Protein AF-A0A350F3C4-F1 (afdb_monomer)

Mean predicted aligned error: 6.89 Å

pLDDT: mean 90.24, std 7.75, range [49.84, 98.06]

Secondary structure (DSSP, 8-state):
--HHHHHHHHHHHHHHHTTPPP---SSPPP--S---SHHHHT-S--TTHHHHHHHHHHHHHHHT-TT-EEEEEE----TT-SS--EEEEEE--TTS--S-S-GGGG-TTPPPPP-S-TTHHHHHHHHHHHHTT-SS------

Structure (mmCIF, N/CA/C/O backbone):
data_AF-A0A350F3C4-F1
#
_entry.id   AF-A0A350F3C4-F1
#
loop_
_atom_site.group_PDB
_atom_site.id
_atom_site.type_symbol
_atom_site.label_atom_id
_atom_site.label_alt_id
_atom_site.label_comp_id
_atom_site.label_asym_id
_atom_site.label_entity_id
_atom_site.label_seq_id
_atom_site.pdbx_PDB_ins_code
_atom_site.Cartn_x
_atom_site.Cartn_y
_atom_site.Cartn_z
_atom_site.occupancy
_atom_site.B_iso_or_equiv
_atom_site.auth_seq_id
_atom_site.auth_comp_id
_atom_site.auth_asym_id
_atom_site.auth_atom_id
_atom_site.pdbx_PDB_model_num
ATOM 1 N N . MET A 1 1 ? -13.693 -16.935 16.154 1.00 68.25 1 MET A N 1
ATOM 2 C CA . MET A 1 1 ? -13.604 -15.474 16.340 1.00 68.25 1 MET A CA 1
ATOM 3 C C . MET A 1 1 ? -12.236 -15.136 16.894 1.00 68.25 1 MET A C 1
ATOM 5 O O . MET A 1 1 ? -11.815 -15.785 17.845 1.00 68.25 1 MET A O 1
ATOM 9 N N . SER A 1 2 ? -11.549 -14.171 16.294 1.00 90.00 2 SER A N 1
ATOM 10 C CA . SER A 1 2 ? -10.278 -13.633 16.780 1.00 90.00 2 SER A CA 1
ATOM 11 C C . SER A 1 2 ? -10.473 -12.781 18.043 1.00 90.00 2 SER A C 1
ATOM 13 O O . SER A 1 2 ? -11.577 -12.307 18.317 1.00 90.00 2 SER A O 1
ATOM 15 N N . LEU A 1 3 ? -9.393 -12.551 18.799 1.00 92.31 3 LEU A N 1
ATOM 16 C CA . LEU A 1 3 ? -9.398 -11.652 19.961 1.00 92.31 3 LEU A CA 1
ATOM 17 C C . LEU A 1 3 ? -9.888 -10.241 19.589 1.00 92.31 3 LEU A C 1
ATOM 19 O O . LEU A 1 3 ? -10.628 -9.624 20.347 1.00 92.31 3 LEU A O 1
ATOM 23 N N . ILE A 1 4 ? -9.526 -9.755 18.397 1.00 89.44 4 ILE A N 1
ATOM 24 C CA . ILE A 1 4 ? -9.909 -8.418 17.930 1.00 89.44 4 ILE A CA 1
ATOM 25 C C . ILE A 1 4 ? -11.421 -8.311 17.704 1.00 89.44 4 ILE A C 1
ATOM 27 O O . ILE A 1 4 ? -12.031 -7.318 18.084 1.00 89.44 4 ILE A O 1
ATOM 31 N N . GLU A 1 5 ? -12.048 -9.366 17.176 1.00 93.00 5 GLU A N 1
ATOM 32 C CA . GLU A 1 5 ? -13.502 -9.417 16.997 1.00 93.00 5 GLU A CA 1
ATOM 33 C C . GLU A 1 5 ? -14.227 -9.478 18.348 1.00 93.00 5 GLU A C 1
ATOM 35 O O . GLU A 1 5 ? -15.304 -8.909 18.498 1.00 93.00 5 GLU A O 1
ATOM 40 N N . GLN A 1 6 ? -13.654 -10.168 19.340 1.00 96.38 6 GLN A N 1
ATOM 41 C CA . GLN A 1 6 ? -14.229 -10.240 20.687 1.00 96.38 6 GLN A CA 1
ATOM 42 C C . GLN A 1 6 ? -14.171 -8.884 21.399 1.00 96.38 6 GLN A C 1
ATOM 44 O O . GLN A 1 6 ? -15.164 -8.464 21.990 1.00 96.38 6 GLN A O 1
ATOM 49 N N . ILE A 1 7 ? -13.032 -8.189 21.314 1.00 96.06 7 ILE A N 1
ATOM 50 C CA . ILE A 1 7 ? -12.875 -6.837 21.862 1.00 96.06 7 ILE A CA 1
ATOM 51 C C . ILE A 1 7 ? -13.827 -5.868 21.157 1.00 96.06 7 ILE A C 1
ATOM 53 O O . ILE A 1 7 ? -14.513 -5.114 21.841 1.00 96.06 7 ILE A O 1
ATOM 57 N N . GLY A 1 8 ? -13.929 -5.941 19.824 1.00 94.50 8 GLY A N 1
ATOM 58 C CA . GLY A 1 8 ? -14.868 -5.137 19.038 1.00 94.50 8 GLY A CA 1
ATOM 59 C C . GLY A 1 8 ? -16.304 -5.282 19.540 1.00 94.50 8 GLY A C 1
ATOM 60 O O . GLY A 1 8 ? -16.898 -4.300 19.964 1.00 94.50 8 GLY A O 1
ATOM 61 N N . LYS A 1 9 ? -16.806 -6.520 19.659 1.00 95.81 9 LYS A N 1
ATOM 62 C CA . LYS A 1 9 ? -18.159 -6.769 20.190 1.00 95.81 9 LYS A CA 1
ATOM 63 C C . LYS A 1 9 ? -18.371 -6.251 21.614 1.00 95.81 9 LYS A C 1
ATOM 65 O O . LYS A 1 9 ? -19.479 -5.857 21.961 1.00 95.81 9 LYS A O 1
ATOM 70 N N . ASN A 1 10 ? -17.340 -6.288 22.461 1.00 96.94 10 ASN A N 1
ATOM 71 C CA . ASN A 1 10 ? -17.433 -5.752 23.820 1.00 96.94 10 ASN A CA 1
ATOM 72 C C . ASN A 1 10 ? -17.571 -4.224 23.804 1.00 96.94 10 ASN A C 1
ATOM 74 O O . ASN A 1 10 ? -18.387 -3.674 24.537 1.00 96.94 10 ASN A O 1
ATOM 78 N N . ILE A 1 11 ? -16.791 -3.552 22.953 1.00 95.81 11 ILE A N 1
ATOM 79 C CA . ILE A 1 11 ? -16.868 -2.103 22.763 1.00 95.81 11 ILE A CA 1
ATOM 80 C C . ILE A 1 11 ? -18.241 -1.721 22.204 1.00 95.81 11 ILE A C 1
ATOM 82 O O . ILE A 1 11 ? -18.880 -0.849 22.785 1.00 95.81 11 ILE A O 1
ATOM 86 N N . ASP A 1 12 ? -18.721 -2.415 21.170 1.00 95.88 12 ASP A N 1
ATOM 87 C CA . ASP A 1 12 ? -20.042 -2.179 20.574 1.00 95.88 12 ASP A CA 1
ATOM 88 C C . ASP A 1 12 ? -21.150 -2.253 21.638 1.00 95.88 12 ASP A C 1
ATOM 90 O O . ASP A 1 12 ? -21.911 -1.305 21.815 1.00 95.88 12 ASP A O 1
ATOM 94 N N . ALA A 1 13 ? -21.164 -3.316 22.454 1.00 96.81 13 ALA A N 1
ATOM 95 C CA . ALA A 1 13 ? -22.156 -3.481 23.519 1.00 96.81 13 ALA A CA 1
ATOM 96 C C . ALA A 1 13 ? -22.106 -2.363 24.578 1.00 96.81 13 ALA A C 1
ATOM 98 O O . ALA A 1 13 ? -23.137 -1.972 25.127 1.00 96.81 13 ALA A O 1
ATOM 99 N N . ARG A 1 14 ? -20.911 -1.842 24.890 1.00 97.88 14 ARG A N 1
ATOM 100 C CA . ARG A 1 14 ? -20.754 -0.716 25.826 1.00 97.88 14 ARG A CA 1
ATOM 101 C C . ARG A 1 14 ? -21.249 0.595 25.225 1.00 97.88 14 ARG A C 1
ATOM 103 O O . ARG A 1 14 ? -21.850 1.384 25.946 1.00 97.88 14 ARG A O 1
ATOM 110 N N . LEU A 1 15 ? -20.985 0.833 23.942 1.00 97.88 15 LEU A N 1
ATOM 111 C CA . LEU A 1 15 ? -21.452 2.026 23.237 1.00 97.88 15 LEU A CA 1
ATOM 112 C C . LEU A 1 15 ? -22.982 2.042 23.158 1.00 97.88 15 LEU A C 1
ATOM 114 O O . LEU A 1 15 ? -23.589 3.050 23.520 1.00 97.88 15 LEU A O 1
ATOM 118 N N . ASP A 1 16 ? -23.591 0.903 22.819 1.00 97.19 16 ASP A N 1
ATOM 119 C CA . ASP A 1 16 ? -25.046 0.732 22.788 1.00 97.19 16 ASP A CA 1
ATOM 120 C C . ASP A 1 16 ? -25.681 1.005 24.158 1.00 97.19 16 ASP A C 1
ATOM 122 O O . ASP A 1 16 ? -26.647 1.762 24.262 1.00 97.19 16 ASP A O 1
ATOM 126 N N . ALA A 1 17 ? -25.107 0.451 25.232 1.00 98.00 17 ALA A N 1
ATOM 127 C CA . ALA A 1 17 ? -25.598 0.662 26.595 1.00 98.00 17 ALA A CA 1
ATOM 128 C C . ALA A 1 17 ? -25.529 2.132 27.047 1.00 98.00 17 ALA A C 1
ATOM 130 O O . ALA A 1 17 ? -26.314 2.556 27.894 1.00 98.00 17 ALA A O 1
ATOM 131 N N . LEU A 1 18 ? -24.598 2.909 26.488 1.00 98.06 18 LEU A N 1
ATOM 132 C CA . LEU A 1 18 ? -24.439 4.337 26.761 1.00 98.06 18 LEU A CA 1
ATOM 133 C C . LEU A 1 18 ? -25.220 5.226 25.778 1.00 98.06 18 LEU A C 1
ATOM 135 O O . LEU A 1 18 ? -25.167 6.448 25.904 1.00 98.06 18 LEU A O 1
ATOM 139 N N . GLY A 1 19 ? -25.927 4.645 24.801 1.00 97.31 19 GLY A N 1
ATOM 140 C CA . GLY A 1 19 ? -26.612 5.396 23.747 1.00 97.31 19 GLY A CA 1
ATOM 141 C C . GLY A 1 19 ? -25.657 6.188 22.846 1.00 97.31 19 GLY A C 1
ATOM 142 O O . GLY A 1 19 ? -26.048 7.210 22.283 1.00 97.31 19 GLY A O 1
ATOM 143 N N . VAL A 1 20 ? -24.397 5.755 22.732 1.00 97.62 20 VAL A N 1
ATOM 144 C CA . VAL A 1 20 ? -23.363 6.423 21.931 1.00 97.62 20 VAL A CA 1
ATOM 145 C C . VAL A 1 20 ? -23.321 5.813 20.536 1.00 97.62 20 VAL A C 1
ATOM 147 O O . VAL A 1 20 ? -23.053 4.627 20.374 1.00 97.62 20 VAL A O 1
ATOM 150 N N . VAL A 1 21 ? -23.507 6.644 19.510 1.00 94.12 21 VAL A N 1
ATOM 151 C CA . VAL A 1 21 ? -23.378 6.224 18.109 1.00 94.12 21 VAL A CA 1
ATOM 152 C C . VAL A 1 21 ? -21.940 6.434 17.638 1.00 94.12 21 VAL A C 1
ATOM 154 O O . VAL A 1 21 ? -21.466 7.568 17.553 1.00 94.12 21 VAL A O 1
ATOM 157 N N . LEU A 1 22 ? -21.247 5.345 17.299 1.00 90.44 22 LEU A N 1
ATOM 158 C CA . LEU A 1 22 ? -19.924 5.395 16.677 1.00 90.44 22 LEU A CA 1
ATOM 159 C C . LEU A 1 22 ? -20.052 5.517 15.155 1.00 90.44 22 LEU A C 1
ATOM 161 O O . LEU A 1 22 ? -20.615 4.649 14.492 1.00 90.44 22 LEU A O 1
ATOM 165 N N . THR A 1 23 ? -19.467 6.570 14.589 1.00 89.38 23 THR A N 1
ATOM 166 C CA . THR A 1 23 ? -19.350 6.751 13.136 1.00 89.38 23 THR A CA 1
ATOM 167 C C . THR A 1 23 ? -17.893 6.643 12.705 1.00 89.38 23 THR A C 1
ATOM 169 O O . T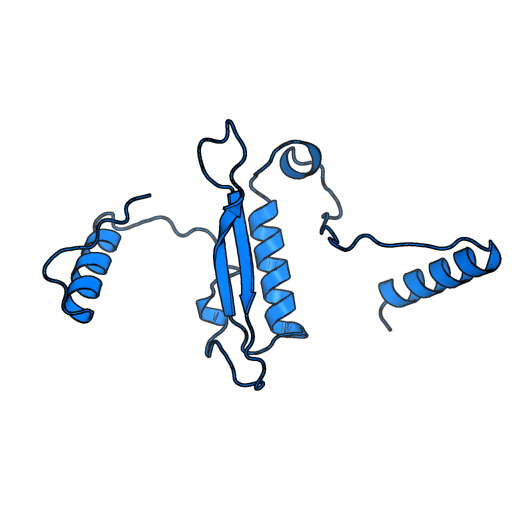HR A 1 23 ? -17.034 7.316 13.273 1.00 89.38 23 THR A O 1
ATOM 172 N N . GLN A 1 24 ? -17.612 5.849 11.672 1.00 85.69 24 GLN A N 1
ATOM 173 C CA . GLN A 1 24 ? -16.286 5.768 11.059 1.00 85.69 24 GLN A CA 1
ATOM 174 C C . GLN A 1 24 ? -16.256 6.567 9.751 1.00 85.69 24 GLN A C 1
ATOM 176 O O . GLN A 1 24 ? -17.174 6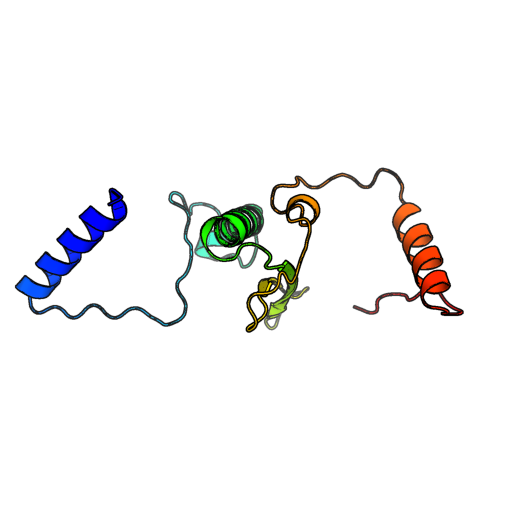.471 8.937 1.00 85.69 24 GLN A O 1
ATOM 181 N N . GLY A 1 25 ? -15.183 7.330 9.527 1.00 87.94 25 GLY A N 1
ATOM 182 C CA . GLY A 1 25 ? -14.926 7.968 8.236 1.00 87.94 25 GLY A CA 1
ATOM 183 C C . GLY A 1 25 ? -14.696 6.952 7.105 1.00 87.94 25 GLY A C 1
ATOM 184 O O . GLY A 1 25 ? -14.373 5.786 7.343 1.00 87.94 25 GLY A O 1
ATOM 185 N N . GLY A 1 26 ? -14.842 7.410 5.858 1.00 87.38 26 GLY A N 1
ATOM 186 C CA . GLY A 1 26 ? -14.702 6.570 4.659 1.00 87.38 26 GLY A CA 1
ATOM 187 C C . GLY A 1 26 ? -13.264 6.176 4.298 1.00 87.38 26 GLY A C 1
ATOM 188 O O . GLY A 1 26 ? -13.069 5.308 3.451 1.00 87.38 26 GLY A O 1
ATOM 189 N N . GLU A 1 27 ? -12.264 6.781 4.941 1.00 87.00 27 GLU A N 1
ATOM 190 C CA . GLU A 1 27 ? -10.840 6.558 4.666 1.00 87.00 27 GLU A CA 1
ATOM 191 C C . GLU A 1 27 ? -10.135 5.992 5.911 1.00 87.00 27 GLU A C 1
ATOM 193 O O . GLU A 1 27 ? -9.483 6.727 6.658 1.00 87.00 27 GLU A O 1
ATOM 198 N N . PRO A 1 28 ? -10.283 4.683 6.195 1.00 84.25 28 PRO A N 1
ATOM 199 C CA . PRO A 1 28 ? -9.585 4.067 7.313 1.00 84.25 28 PRO A CA 1
ATOM 200 C C . PRO A 1 28 ? -8.072 4.128 7.084 1.00 84.25 28 PRO A C 1
ATOM 202 O O . PRO A 1 28 ? -7.566 3.747 6.027 1.00 84.25 28 PRO A O 1
ATOM 205 N N . THR A 1 29 ? -7.343 4.587 8.099 1.00 87.62 29 THR A N 1
ATOM 206 C CA . THR A 1 29 ? -5.882 4.692 8.061 1.00 87.62 29 THR A CA 1
ATOM 207 C C . THR A 1 29 ? -5.257 3.550 8.852 1.00 87.62 29 THR A C 1
ATOM 209 O O . THR A 1 29 ? -5.627 3.301 9.997 1.00 87.62 29 THR A O 1
ATOM 212 N N . TYR A 1 30 ? -4.286 2.862 8.253 1.00 89.69 30 TYR A N 1
ATOM 213 C CA . TYR A 1 30 ? -3.433 1.934 8.990 1.00 89.69 30 TYR A CA 1
ATOM 214 C C . TYR A 1 30 ? -2.374 2.720 9.767 1.00 89.69 30 TYR A C 1
ATOM 216 O O . TYR A 1 30 ? -1.617 3.487 9.171 1.00 89.69 30 TYR A O 1
ATOM 224 N N . VAL A 1 31 ? -2.287 2.475 11.072 1.00 90.44 31 VAL A N 1
ATOM 225 C CA . VAL A 1 31 ? -1.239 3.002 11.953 1.00 90.44 31 VAL A CA 1
ATOM 226 C C . VAL A 1 31 ? -0.590 1.807 12.658 1.00 90.44 31 VAL A C 1
ATOM 228 O O . VAL A 1 31 ? -1.316 0.947 13.167 1.00 90.44 31 VAL A O 1
ATOM 231 N N . PRO A 1 32 ? 0.749 1.675 12.653 1.00 91.69 32 PRO A N 1
ATOM 232 C CA . PRO A 1 32 ? 1.418 0.600 13.375 1.00 91.69 32 PRO A CA 1
ATOM 233 C C . PRO A 1 32 ? 1.262 0.786 14.890 1.00 91.69 32 PRO A C 1
ATOM 235 O O . PRO A 1 32 ? 0.939 1.867 15.369 1.00 91.69 32 PRO A O 1
ATOM 238 N N . LEU A 1 33 ? 1.539 -0.269 15.659 1.00 91.12 33 LEU A N 1
ATOM 239 C CA . LEU A 1 33 ? 1.448 -0.223 17.126 1.00 91.12 33 LEU A CA 1
ATOM 240 C C . LEU A 1 33 ? 2.396 0.804 17.768 1.00 91.12 33 LEU A C 1
ATOM 242 O O . LEU A 1 33 ? 2.082 1.323 18.832 1.00 91.12 33 LEU A O 1
ATOM 246 N N . GLN A 1 34 ? 3.541 1.077 17.136 1.00 93.06 34 GLN A N 1
ATOM 247 C CA . GLN A 1 34 ? 4.555 2.031 17.598 1.00 93.06 34 GLN A CA 1
ATOM 248 C C . GLN A 1 34 ? 4.832 3.062 16.491 1.00 93.06 34 GLN A C 1
ATOM 250 O O . GLN A 1 34 ? 5.758 2.882 15.703 1.00 93.06 34 GLN A O 1
ATOM 255 N N . PRO A 1 35 ? 3.995 4.104 16.359 1.00 93.81 35 PRO A N 1
ATOM 256 C CA . PRO A 1 35 ? 4.098 5.112 15.305 1.00 93.81 35 PRO A CA 1
ATOM 257 C C . PRO A 1 35 ? 5.066 6.254 15.674 1.00 93.81 35 PRO A C 1
ATOM 259 O O . PRO A 1 35 ? 4.748 7.430 15.505 1.00 93.81 35 PRO A O 1
ATOM 262 N N . ASP A 1 36 ? 6.251 5.927 16.192 1.00 95.12 36 ASP A N 1
ATOM 263 C CA . ASP A 1 36 ? 7.172 6.932 16.749 1.00 95.12 36 ASP A CA 1
ATOM 264 C C . ASP A 1 36 ? 7.997 7.655 15.668 1.00 95.12 36 ASP A C 1
ATOM 266 O O . ASP A 1 36 ? 8.485 8.766 15.885 1.00 95.12 36 ASP A O 1
ATOM 270 N N . ALA A 1 37 ? 8.155 7.053 14.483 1.00 94.94 37 ALA A N 1
ATOM 271 C CA . ALA A 1 37 ? 8.929 7.656 13.400 1.00 94.94 37 ALA A CA 1
ATOM 272 C C . ALA A 1 37 ? 8.268 8.953 12.872 1.00 94.94 37 ALA A C 1
ATOM 274 O O . ALA A 1 37 ? 7.033 9.046 12.828 1.00 94.94 37 ALA A O 1
ATOM 275 N N . PRO A 1 38 ? 9.052 9.948 12.400 1.00 95.00 38 PRO A N 1
ATOM 276 C CA . PRO A 1 38 ? 8.522 11.228 11.916 1.00 95.00 38 PRO A CA 1
ATOM 277 C C . PRO A 1 38 ? 7.437 11.097 10.844 1.00 95.00 38 PRO A C 1
ATOM 279 O O . PRO A 1 38 ? 6.480 11.876 10.834 1.00 95.00 38 PRO A O 1
ATOM 282 N N . GLU A 1 39 ? 7.537 10.082 9.981 1.00 92.75 39 GLU A N 1
ATOM 283 C CA . GLU A 1 39 ? 6.554 9.819 8.930 1.00 92.75 39 GLU A CA 1
ATOM 284 C C . GLU A 1 39 ? 5.157 9.499 9.468 1.00 92.75 39 GLU A C 1
ATOM 286 O O . GLU A 1 39 ? 4.171 9.771 8.794 1.00 92.75 39 GLU A O 1
ATOM 291 N N . TRP A 1 40 ? 5.016 8.969 10.679 1.00 94.19 40 TRP A N 1
ATOM 292 C CA . TRP A 1 40 ? 3.697 8.681 11.250 1.00 94.19 40 TRP A CA 1
ATOM 293 C C . TRP A 1 40 ? 3.033 9.889 11.904 1.00 94.19 40 TRP A C 1
ATOM 295 O O . TRP A 1 40 ? 1.846 9.831 12.212 1.00 94.19 40 TRP A O 1
ATOM 305 N N . ASN A 1 41 ? 3.780 10.979 12.073 1.00 92.06 41 ASN A N 1
ATOM 306 C CA . ASN A 1 41 ? 3.331 12.160 12.795 1.00 92.06 41 ASN A CA 1
ATOM 307 C C . ASN A 1 41 ? 3.181 13.362 11.858 1.00 92.06 41 ASN A C 1
ATOM 309 O O . ASN A 1 41 ? 2.095 13.920 11.744 1.00 92.06 41 ASN A O 1
ATOM 313 N N . ASN A 1 42 ? 4.256 13.733 11.153 1.00 89.06 42 ASN A N 1
ATOM 314 C CA . ASN A 1 42 ? 4.300 14.965 10.359 1.00 89.06 42 ASN A CA 1
ATOM 315 C C . ASN A 1 42 ? 4.888 14.774 8.957 1.00 89.06 42 ASN A C 1
ATOM 317 O O . ASN A 1 42 ? 4.491 15.474 8.025 1.00 89.06 42 ASN A O 1
ATOM 321 N N . GLU A 1 43 ? 5.831 13.848 8.774 1.00 89.44 43 GLU A N 1
ATOM 322 C CA . GLU A 1 43 ? 6.485 13.683 7.478 1.00 89.44 43 GLU A CA 1
ATOM 323 C C . GLU A 1 43 ? 5.618 12.886 6.494 1.00 89.44 43 GLU A C 1
ATOM 325 O O . GLU A 1 43 ? 4.951 11.897 6.819 1.00 89.44 43 GLU A O 1
ATOM 330 N N . ALA A 1 44 ? 5.641 13.310 5.231 1.00 85.50 44 ALA A N 1
ATOM 331 C CA . ALA A 1 44 ? 4.872 12.656 4.180 1.00 85.50 44 ALA A CA 1
ATOM 332 C C . ALA A 1 44 ? 5.346 11.213 3.941 1.00 85.50 44 ALA A C 1
ATOM 334 O O . ALA A 1 44 ? 4.527 10.301 3.789 1.00 85.50 44 ALA A O 1
ATOM 335 N N . LEU A 1 45 ? 6.664 11.013 3.926 1.00 87.12 45 LEU A N 1
ATOM 336 C CA . LEU A 1 45 ? 7.338 9.775 3.559 1.00 87.12 45 LEU A CA 1
ATOM 337 C C . LEU A 1 45 ? 8.414 9.445 4.588 1.00 87.12 45 LEU A C 1
ATOM 339 O O . LEU A 1 45 ? 9.003 10.342 5.173 1.00 87.12 45 LEU A O 1
ATOM 343 N N . GLY A 1 46 ? 8.712 8.162 4.725 1.00 90.00 46 GLY A N 1
ATOM 344 C CA . GLY A 1 46 ? 9.832 7.667 5.501 1.00 90.00 46 GLY A CA 1
ATOM 345 C C . GLY A 1 46 ? 10.098 6.191 5.192 1.00 90.00 46 GLY A C 1
ATOM 346 O O . GLY A 1 46 ? 9.557 5.638 4.219 1.00 90.00 46 GLY A O 1
ATOM 347 N N . PRO A 1 47 ? 11.001 5.560 5.954 1.00 91.38 47 PRO A N 1
ATOM 348 C CA . PRO A 1 47 ? 11.462 4.205 5.681 1.00 91.38 47 PRO A CA 1
ATOM 349 C C . PRO A 1 47 ? 10.423 3.108 5.969 1.00 91.38 47 PRO A C 1
ATOM 351 O O . PRO A 1 47 ? 10.550 2.014 5.420 1.00 91.38 47 PRO A O 1
ATOM 354 N N . GLU A 1 48 ? 9.401 3.359 6.786 1.00 92.94 48 GLU A N 1
ATOM 355 C CA . GLU A 1 48 ? 8.484 2.345 7.311 1.00 92.94 48 GLU A CA 1
ATOM 356 C C . GLU A 1 48 ? 7.167 2.241 6.538 1.00 92.94 48 GLU A C 1
ATOM 358 O O . GLU A 1 48 ? 6.696 1.122 6.289 1.00 92.94 48 GLU A O 1
ATOM 363 N N . LYS A 1 49 ? 6.560 3.360 6.110 1.00 92.94 49 LYS A N 1
ATOM 364 C CA . LYS A 1 49 ? 5.214 3.346 5.499 1.00 92.94 49 LYS A CA 1
ATOM 365 C C . LYS A 1 49 ? 5.121 2.425 4.288 1.00 92.94 49 LYS A C 1
ATOM 367 O O . LYS A 1 49 ? 4.144 1.691 4.141 1.00 92.94 49 LYS A O 1
ATOM 372 N N . LEU A 1 50 ? 6.121 2.450 3.404 1.00 92.06 50 LEU A N 1
ATOM 373 C CA . LEU A 1 50 ? 6.097 1.644 2.182 1.00 92.06 50 LEU A CA 1
ATOM 374 C C . LEU A 1 50 ? 6.222 0.134 2.476 1.00 92.06 50 LEU A C 1
ATOM 376 O O . LEU A 1 50 ? 5.404 -0.624 1.947 1.00 92.06 50 LEU A O 1
ATOM 380 N N . PRO A 1 51 ? 7.173 -0.340 3.306 1.00 92.19 51 PRO A N 1
ATOM 381 C CA . PRO A 1 51 ? 7.180 -1.724 3.780 1.00 92.19 51 PRO A CA 1
ATOM 382 C C . PRO A 1 51 ? 5.865 -2.167 4.430 1.00 92.19 51 PRO A C 1
ATOM 384 O O . PRO A 1 51 ? 5.353 -3.233 4.080 1.00 92.19 51 PRO A O 1
ATOM 387 N N . PHE A 1 52 ? 5.278 -1.353 5.316 1.00 94.31 52 PHE A N 1
ATOM 388 C CA . PHE A 1 52 ? 3.989 -1.678 5.935 1.00 94.31 52 PHE A CA 1
ATOM 389 C C . PHE A 1 52 ? 2.867 -1.784 4.902 1.00 94.31 52 PHE A C 1
ATOM 391 O O . PHE A 1 52 ? 2.135 -2.773 4.901 1.00 94.31 52 PHE A O 1
ATOM 398 N N . ALA A 1 53 ? 2.767 -0.829 3.975 1.00 94.69 53 ALA A N 1
ATOM 399 C CA . ALA A 1 53 ? 1.764 -0.858 2.917 1.00 94.69 53 ALA A CA 1
ATOM 400 C C . ALA A 1 53 ? 1.912 -2.083 2.007 1.00 94.69 53 ALA A C 1
ATOM 402 O O . ALA A 1 53 ? 0.915 -2.714 1.659 1.00 94.69 53 ALA A O 1
ATOM 403 N N . ARG A 1 54 ? 3.143 -2.472 1.654 1.00 95.19 54 ARG A N 1
ATOM 404 C CA . ARG A 1 54 ? 3.392 -3.680 0.854 1.00 95.19 54 ARG A CA 1
ATOM 405 C C . ARG A 1 54 ? 3.020 -4.957 1.598 1.00 95.19 54 ARG A C 1
ATOM 407 O O . ARG A 1 54 ? 2.381 -5.830 1.012 1.00 95.19 54 ARG A O 1
ATOM 414 N N . ARG A 1 55 ? 3.369 -5.052 2.885 1.00 94.50 55 ARG A N 1
ATOM 415 C CA . ARG A 1 55 ? 2.985 -6.186 3.732 1.00 94.50 55 ARG A CA 1
ATOM 416 C C . ARG A 1 55 ? 1.467 -6.284 3.843 1.00 94.50 55 ARG A C 1
ATOM 418 O O . ARG A 1 55 ? 0.917 -7.360 3.635 1.00 94.50 55 ARG A O 1
ATOM 425 N N . LEU A 1 56 ? 0.793 -5.166 4.102 1.00 94.44 56 LEU A N 1
ATOM 426 C CA . LEU A 1 56 ? -0.664 -5.098 4.161 1.00 94.44 56 LEU A CA 1
ATOM 427 C C . LEU A 1 56 ? -1.293 -5.522 2.827 1.00 94.44 56 LEU A C 1
ATOM 429 O O . LEU A 1 56 ? -2.171 -6.379 2.808 1.00 94.44 56 LEU A O 1
ATOM 433 N N . ALA A 1 57 ? -0.796 -4.999 1.705 1.00 95.25 57 ALA A N 1
ATOM 434 C CA . ALA A 1 57 ? -1.236 -5.381 0.367 1.00 95.25 57 ALA A CA 1
ATOM 435 C C . ALA A 1 57 ? -1.077 -6.886 0.109 1.00 95.25 57 ALA A C 1
ATOM 437 O O . ALA A 1 57 ? -1.985 -7.517 -0.426 1.00 95.25 57 ALA A O 1
ATOM 438 N N . ARG A 1 58 ? 0.042 -7.485 0.528 1.00 94.62 58 ARG A N 1
ATOM 439 C CA . ARG A 1 58 ? 0.271 -8.929 0.414 1.00 94.62 58 ARG A CA 1
ATOM 440 C C . ARG A 1 58 ? -0.745 -9.732 1.220 1.00 94.62 58 ARG A C 1
ATOM 442 O O . ARG A 1 58 ? -1.305 -10.689 0.690 1.00 94.62 58 ARG A O 1
ATOM 449 N N . GLU A 1 59 ? -0.993 -9.353 2.472 1.00 94.00 59 GLU A N 1
ATOM 450 C CA . GLU A 1 59 ? -2.028 -10.000 3.287 1.00 94.00 59 GLU A CA 1
ATOM 451 C C . GLU A 1 59 ? -3.407 -9.851 2.639 1.00 94.00 59 GLU A C 1
ATOM 453 O O . GLU A 1 59 ? -4.178 -10.809 2.615 1.00 94.00 59 GLU A O 1
ATOM 458 N N . PHE A 1 60 ? -3.681 -8.698 2.020 1.00 94.12 60 PHE A N 1
ATOM 459 C CA . PHE A 1 60 ? -4.920 -8.486 1.286 1.00 94.12 60 PHE A CA 1
ATOM 460 C C . PHE A 1 60 ? -5.091 -9.422 0.094 1.00 94.12 60 PHE A C 1
ATOM 462 O O . PHE A 1 60 ? -6.124 -10.081 -0.045 1.00 94.12 60 PHE A O 1
ATOM 469 N N . LEU A 1 61 ? -4.060 -9.511 -0.745 1.00 94.06 61 LEU A N 1
ATOM 470 C CA . LEU A 1 61 ? -4.031 -10.417 -1.888 1.00 94.06 61 LEU A CA 1
ATOM 471 C C . LEU A 1 61 ? -4.168 -11.881 -1.460 1.00 94.06 61 LEU A C 1
ATOM 473 O O . LEU A 1 61 ? -4.848 -12.649 -2.135 1.00 94.06 61 LEU A O 1
ATOM 477 N N . ARG A 1 62 ? -3.547 -12.270 -0.341 1.00 93.12 62 ARG A N 1
ATOM 478 C CA . ARG A 1 62 ? -3.590 -13.646 0.162 1.00 93.12 62 ARG A CA 1
ATOM 479 C C . ARG A 1 62 ? -4.955 -14.018 0.737 1.00 93.12 62 ARG A C 1
ATOM 481 O O . ARG A 1 62 ? -5.446 -15.104 0.451 1.00 93.12 62 ARG A O 1
ATOM 488 N N . SER A 1 63 ? -5.540 -13.144 1.551 1.00 92.88 63 SER A N 1
ATOM 489 C CA . SER A 1 63 ? -6.701 -13.490 2.379 1.00 92.88 63 SER A CA 1
ATOM 490 C C . SER A 1 63 ? -8.040 -13.120 1.742 1.00 92.88 63 SER A C 1
ATOM 492 O O . SER A 1 63 ? -9.017 -13.834 1.941 1.00 92.88 63 SER A O 1
ATOM 494 N N . TRP A 1 64 ? -8.104 -12.029 0.969 1.00 91.44 64 TRP A N 1
ATOM 495 C CA . TRP A 1 64 ? -9.378 -11.507 0.449 1.00 91.44 64 TRP A CA 1
ATOM 496 C C . TRP A 1 64 ? -9.419 -11.350 -1.073 1.00 91.44 64 TRP A C 1
ATOM 498 O O . TRP A 1 64 ? -10.504 -11.393 -1.657 1.00 91.44 64 TRP A O 1
ATOM 508 N N . PHE A 1 65 ? -8.272 -11.181 -1.739 1.00 93.38 65 PHE A N 1
ATOM 509 C CA . PHE A 1 65 ? -8.216 -10.913 -3.182 1.00 93.38 65 PHE A CA 1
ATOM 510 C C . PHE A 1 65 ? -7.258 -11.844 -3.951 1.00 93.38 65 PHE A C 1
ATOM 512 O O . PHE A 1 65 ? -6.381 -11.352 -4.670 1.00 93.38 65 PHE A O 1
ATOM 519 N N . PRO A 1 66 ? -7.415 -13.181 -3.858 1.00 92.44 66 PRO A N 1
ATOM 520 C CA . PRO A 1 66 ? -6.566 -14.105 -4.603 1.00 92.44 66 PRO A CA 1
ATOM 521 C C . PRO A 1 66 ? -6.688 -13.868 -6.115 1.00 92.44 66 PRO A C 1
ATOM 523 O O . PRO A 1 66 ? -7.781 -13.703 -6.656 1.00 92.44 66 PRO A O 1
ATOM 526 N N . GLY A 1 67 ? -5.545 -13.820 -6.805 1.00 94.56 67 GLY A N 1
ATOM 527 C CA . GLY A 1 67 ? -5.469 -13.549 -8.246 1.00 94.56 67 GLY A CA 1
ATOM 528 C C . GLY A 1 67 ? -5.569 -12.069 -8.638 1.00 94.56 67 GLY A C 1
ATOM 529 O O . GLY A 1 67 ? -5.487 -11.756 -9.828 1.00 94.56 67 GLY A O 1
ATOM 530 N N . ALA A 1 68 ? -5.728 -11.147 -7.685 1.00 96.50 68 ALA A N 1
ATOM 531 C CA . ALA A 1 68 ? -5.614 -9.717 -7.953 1.00 96.50 68 ALA A CA 1
ATOM 532 C C . ALA A 1 68 ? -4.150 -9.293 -8.181 1.00 96.50 68 ALA A C 1
ATOM 534 O O . ALA A 1 68 ? -3.206 -10.004 -7.832 1.00 96.50 68 ALA A O 1
ATOM 535 N N . VAL A 1 69 ? -3.967 -8.120 -8.786 1.00 96.75 69 VAL A N 1
ATOM 536 C CA . VAL A 1 69 ? -2.650 -7.512 -9.027 1.00 96.75 69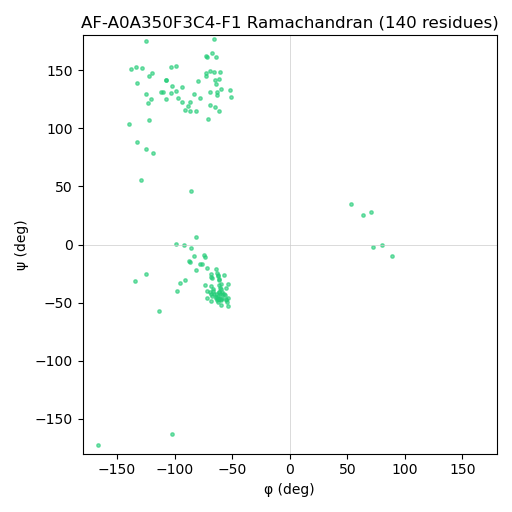 VAL A CA 1
ATOM 537 C C . VAL A 1 69 ? -2.440 -6.328 -8.090 1.00 96.75 69 VAL A C 1
ATOM 539 O O . VAL A 1 69 ? -3.373 -5.562 -7.856 1.00 96.75 69 VAL A O 1
ATOM 542 N N . ALA A 1 70 ? -1.218 -6.160 -7.584 1.00 96.31 70 ALA A N 1
ATOM 543 C CA . ALA A 1 70 ? -0.792 -4.935 -6.913 1.00 96.31 70 ALA A CA 1
ATOM 544 C C . ALA A 1 70 ? 0.005 -4.056 -7.883 1.00 96.31 70 ALA A C 1
ATOM 546 O O . ALA A 1 70 ? 0.926 -4.540 -8.538 1.00 96.31 70 ALA A O 1
ATOM 547 N N . ILE A 1 71 ? -0.326 -2.768 -7.953 1.00 95.00 71 ILE A N 1
ATOM 548 C CA . ILE A 1 71 ? 0.362 -1.786 -8.795 1.00 95.00 71 ILE A CA 1
ATOM 549 C C . ILE A 1 71 ? 0.854 -0.651 -7.908 1.00 95.00 71 ILE A C 1
ATOM 551 O O . ILE A 1 71 ? 0.057 0.006 -7.239 1.00 95.00 71 ILE A O 1
ATOM 555 N N . ARG A 1 72 ? 2.170 -0.416 -7.916 1.00 93.00 72 ARG A N 1
ATOM 556 C CA . ARG A 1 72 ? 2.753 0.802 -7.351 1.00 93.00 72 ARG A CA 1
ATOM 557 C C . ARG A 1 72 ? 2.781 1.870 -8.436 1.00 93.00 72 ARG A C 1
ATOM 559 O O . ARG A 1 72 ? 3.453 1.688 -9.448 1.00 93.00 72 ARG A O 1
ATOM 566 N N . SER A 1 73 ? 2.089 2.972 -8.204 1.00 92.69 73 SER A N 1
ATOM 567 C CA . SER A 1 73 ? 2.033 4.117 -9.110 1.00 92.69 73 SER A CA 1
ATOM 568 C C . SER A 1 73 ? 2.441 5.400 -8.394 1.00 92.69 73 SER A C 1
ATOM 570 O O . SER A 1 73 ? 2.677 5.417 -7.179 1.00 92.69 73 SER A O 1
ATOM 572 N N . GLN A 1 74 ? 2.514 6.488 -9.156 1.00 92.50 74 GLN A N 1
ATOM 573 C CA . GLN A 1 74 ? 2.535 7.826 -8.583 1.00 92.50 74 GLN A CA 1
ATOM 574 C C . GLN A 1 74 ? 1.204 8.083 -7.867 1.00 92.50 74 GLN A C 1
ATOM 576 O O . GLN A 1 74 ? 0.135 7.671 -8.325 1.00 92.50 74 GLN A O 1
ATOM 581 N N . GLY A 1 75 ? 1.307 8.691 -6.697 1.00 91.75 75 GLY A N 1
ATOM 582 C CA . GLY 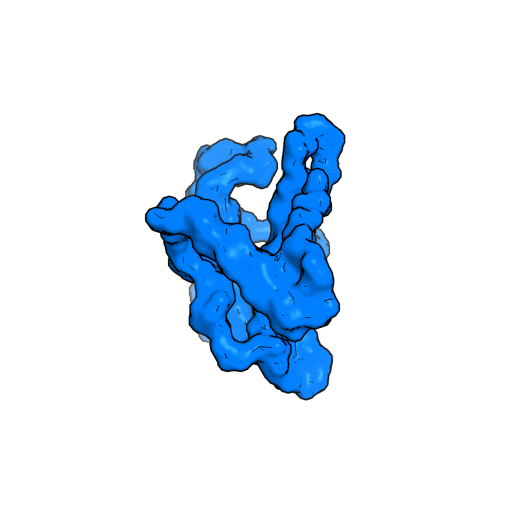A 1 75 ? 0.203 9.197 -5.905 1.00 91.75 75 GLY A CA 1
ATOM 583 C C . GLY A 1 75 ? 0.088 10.710 -6.055 1.00 91.75 75 GLY A C 1
ATOM 584 O O . GLY A 1 75 ? 0.646 11.315 -6.969 1.00 91.75 75 GLY A O 1
ATOM 585 N N . LYS A 1 76 ? -0.640 11.329 -5.127 1.00 90.31 76 LYS A N 1
ATOM 586 C CA . LYS A 1 76 ? -0.831 12.780 -5.104 1.00 90.31 76 LYS A CA 1
ATOM 587 C C . LYS A 1 76 ? 0.497 13.504 -4.852 1.00 90.31 76 LYS A C 1
ATOM 589 O O . LYS A 1 76 ? 1.299 13.058 -4.032 1.00 90.31 76 LYS A O 1
ATOM 594 N N . GLN A 1 77 ? 0.683 14.629 -5.530 1.00 92.50 77 GLN A N 1
ATOM 595 C CA . GLN A 1 77 ? 1.747 15.595 -5.267 1.00 92.50 77 GLN A CA 1
ATOM 596 C C . GLN A 1 77 ? 1.117 16.859 -4.687 1.00 92.50 77 GLN A C 1
ATOM 598 O O . GLN A 1 77 ? 0.119 17.349 -5.223 1.00 92.50 77 GLN A O 1
ATOM 603 N N . TYR A 1 78 ? 1.665 17.366 -3.588 1.00 90.50 78 TYR A N 1
ATOM 604 C CA . TYR A 1 78 ? 1.241 18.634 -2.997 1.00 90.50 78 TYR A CA 1
ATOM 605 C C . TYR A 1 78 ? 2.187 19.778 -3.400 1.00 90.50 78 TYR A C 1
ATOM 607 O O . TYR A 1 78 ? 3.360 19.525 -3.689 1.00 90.50 78 TYR A O 1
ATOM 615 N N . PRO A 1 79 ? 1.714 21.043 -3.423 1.00 94.12 79 PRO A N 1
ATOM 616 C CA . PRO A 1 79 ? 2.578 22.193 -3.681 1.00 94.12 79 PRO A CA 1
ATOM 617 C C . PRO A 1 79 ? 3.802 22.206 -2.756 1.00 94.12 79 PRO A C 1
ATOM 619 O O . PRO A 1 79 ? 3.669 22.019 -1.549 1.00 94.12 79 PRO A O 1
ATOM 622 N N . GLY A 1 80 ? 4.986 22.427 -3.330 1.00 90.69 80 GLY A N 1
ATOM 623 C CA . GLY A 1 80 ? 6.260 22.432 -2.602 1.00 90.69 80 GLY A CA 1
ATOM 624 C C . GLY A 1 80 ? 6.954 21.069 -2.485 1.00 90.69 80 GLY A C 1
ATOM 625 O O . GLY A 1 80 ? 8.119 21.028 -2.102 1.00 90.69 80 GLY A O 1
ATOM 626 N N . GLU A 1 81 ? 6.305 19.958 -2.852 1.00 88.19 81 GLU A N 1
ATOM 627 C CA . GLU A 1 81 ? 6.960 18.645 -2.902 1.00 88.19 81 GLU A CA 1
ATOM 628 C C . GLU A 1 81 ? 7.725 18.459 -4.222 1.00 88.19 81 GLU A C 1
ATOM 630 O O . GLU A 1 81 ? 7.167 18.627 -5.309 1.00 88.19 81 GLU A O 1
ATOM 635 N N . ALA A 1 82 ? 8.997 18.054 -4.131 1.00 87.44 82 ALA A N 1
ATOM 636 C CA . ALA A 1 82 ? 9.865 17.855 -5.295 1.00 87.44 82 ALA A CA 1
ATOM 637 C C . ALA A 1 82 ? 9.435 16.681 -6.193 1.00 87.44 82 ALA A C 1
ATOM 639 O O . ALA A 1 82 ? 9.704 16.691 -7.390 1.00 87.44 82 ALA A O 1
ATOM 640 N N . LEU A 1 83 ? 8.785 15.664 -5.620 1.00 86.44 83 LEU A N 1
ATOM 641 C CA . LEU A 1 83 ? 8.316 14.471 -6.324 1.00 86.44 83 LEU A CA 1
ATOM 642 C C . LEU A 1 83 ? 6.911 14.092 -5.837 1.00 86.44 83 LEU A C 1
ATOM 644 O O . LEU A 1 83 ? 6.593 14.328 -4.667 1.00 86.44 83 LEU A O 1
ATOM 648 N N . PRO A 1 84 ? 6.080 13.460 -6.686 1.00 90.62 84 PRO A N 1
ATOM 649 C CA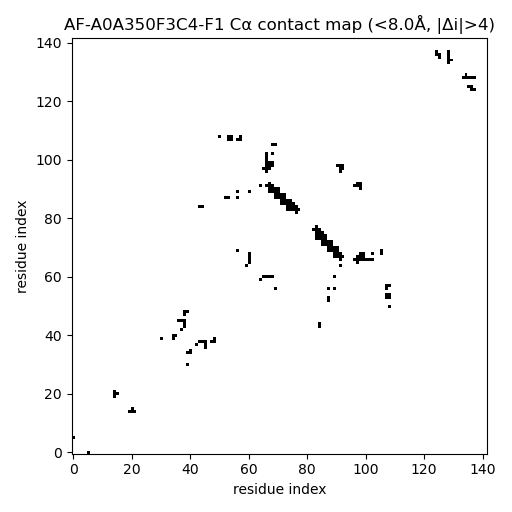 . PRO A 1 84 ? 4.815 12.894 -6.243 1.00 90.62 84 PRO A CA 1
ATOM 650 C C . PRO A 1 84 ? 5.042 11.815 -5.180 1.00 90.62 84 PRO A C 1
ATOM 652 O O . PRO A 1 84 ? 6.024 11.064 -5.212 1.00 90.62 84 PRO A O 1
ATOM 655 N N . ARG A 1 85 ? 4.081 11.679 -4.262 1.00 92.56 85 ARG A N 1
ATOM 656 C CA . ARG A 1 85 ? 4.037 10.541 -3.333 1.00 92.56 85 ARG A CA 1
ATOM 657 C C . ARG A 1 85 ? 3.779 9.244 -4.110 1.00 92.56 85 ARG A C 1
ATOM 659 O O . ARG A 1 85 ? 3.580 9.253 -5.322 1.00 92.56 85 ARG A O 1
ATOM 666 N N . TRP A 1 86 ? 3.765 8.101 -3.433 1.00 93.00 86 TRP A N 1
ATOM 667 C CA . TRP A 1 86 ? 3.420 6.817 -4.053 1.00 93.00 86 TRP A CA 1
ATOM 668 C C . TRP A 1 86 ? 1.999 6.383 -3.688 1.00 93.00 86 TRP A C 1
ATOM 670 O O . TRP A 1 86 ? 1.494 6.705 -2.616 1.00 93.00 86 TRP A O 1
ATOM 680 N N . ALA A 1 87 ? 1.382 5.606 -4.573 1.00 94.44 87 ALA A N 1
ATOM 681 C CA . ALA A 1 87 ? 0.153 4.871 -4.308 1.00 94.44 87 ALA A CA 1
ATOM 682 C C . ALA A 1 87 ? 0.390 3.376 -4.561 1.00 94.44 87 ALA A C 1
ATOM 684 O O . ALA A 1 87 ? 1.160 3.003 -5.449 1.00 94.44 87 ALA A O 1
ATOM 685 N N . LEU A 1 88 ? -0.249 2.520 -3.763 1.00 95.12 88 LEU A N 1
ATOM 686 C CA . LEU A 1 88 ? -0.248 1.071 -3.951 1.00 95.12 88 LEU A CA 1
ATOM 687 C C . LEU A 1 88 ? -1.694 0.599 -4.090 1.00 95.12 88 LEU A C 1
ATOM 689 O O . LEU A 1 88 ? -2.444 0.582 -3.118 1.00 95.12 88 LEU A O 1
ATOM 693 N N . SER A 1 89 ? -2.083 0.238 -5.307 1.00 95.31 89 SER A N 1
ATOM 694 C CA . SER A 1 89 ? -3.458 -0.126 -5.646 1.00 95.31 89 SER A CA 1
ATOM 695 C C . SER A 1 89 ? -3.588 -1.625 -5.880 1.00 95.31 89 SER A C 1
ATOM 697 O O . SER A 1 89 ? -2.714 -2.235 -6.497 1.00 95.31 89 SER A O 1
ATOM 699 N N . LEU A 1 90 ? -4.699 -2.210 -5.430 1.00 95.75 90 LEU A N 1
ATOM 700 C CA . LEU A 1 90 ? -5.054 -3.604 -5.689 1.00 95.75 90 LEU A CA 1
ATOM 701 C C . LEU A 1 90 ? -6.201 -3.668 -6.698 1.00 95.75 90 LEU A C 1
ATOM 703 O O . LEU A 1 90 ? -7.262 -3.094 -6.464 1.00 95.75 90 LEU A O 1
ATOM 707 N N . TYR A 1 91 ? -6.009 -4.397 -7.796 1.00 95.94 91 TYR A N 1
ATOM 708 C CA . TYR A 1 91 ? -7.015 -4.536 -8.848 1.00 95.94 91 TYR A CA 1
ATOM 709 C C . TYR A 1 91 ? -7.425 -5.993 -9.051 1.00 95.94 91 TYR A C 1
ATOM 711 O O . TYR A 1 91 ? -6.604 -6.863 -9.357 1.00 95.94 91 TYR A O 1
ATOM 719 N N . ARG A 1 92 ? -8.732 -6.244 -8.958 1.00 95.00 92 ARG A N 1
ATOM 720 C CA . ARG A 1 92 ? -9.361 -7.528 -9.285 1.00 95.00 92 ARG A CA 1
ATOM 721 C C . ARG A 1 92 ? -10.380 -7.344 -10.398 1.00 95.00 92 ARG A C 1
ATOM 723 O O . ARG A 1 92 ? -11.041 -6.307 -10.472 1.00 95.00 92 ARG A O 1
ATOM 730 N N . ARG A 1 93 ? -10.549 -8.360 -11.237 1.00 95.06 93 ARG A N 1
ATOM 731 C CA . ARG A 1 93 ? -11.620 -8.353 -12.234 1.00 95.06 93 ARG A CA 1
ATOM 732 C C . ARG A 1 93 ? -12.970 -8.580 -11.558 1.00 95.06 93 ARG A C 1
ATOM 734 O O . ARG A 1 93 ? -13.081 -9.345 -10.602 1.00 95.06 93 ARG A O 1
ATOM 741 N N . ARG A 1 94 ? -14.012 -7.930 -12.084 1.00 94.44 94 ARG A N 1
ATOM 742 C CA . ARG A 1 94 ? -15.397 -8.126 -11.620 1.00 94.44 94 ARG A CA 1
ATOM 743 C C . ARG A 1 94 ? -15.944 -9.512 -11.968 1.00 94.44 94 ARG A C 1
ATOM 745 O O . ARG A 1 94 ? -16.810 -10.003 -11.263 1.00 94.44 94 ARG A O 1
ATOM 752 N N . ASP A 1 95 ? -15.411 -10.142 -13.013 1.00 95.06 95 ASP A N 1
ATOM 753 C CA . ASP A 1 95 ? -15.792 -11.488 -13.459 1.00 95.06 95 ASP A CA 1
ATOM 754 C C . ASP A 1 95 ? -15.116 -12.624 -12.665 1.00 95.06 95 ASP A C 1
ATOM 756 O O . ASP A 1 95 ? -15.230 -13.788 -13.039 1.00 95.06 95 ASP A O 1
ATOM 760 N N . GLY A 1 96 ? -14.377 -12.299 -11.598 1.00 89.31 96 GLY A N 1
ATOM 761 C CA . GLY A 1 96 ? -13.722 -13.277 -10.725 1.00 89.31 96 GLY A CA 1
ATOM 762 C C . GLY A 1 96 ? -12.501 -13.973 -11.330 1.00 89.31 96 GLY A C 1
ATOM 763 O O . GLY A 1 96 ? -11.847 -14.752 -10.640 1.00 89.31 96 GLY A O 1
ATOM 764 N N . ARG A 1 97 ? -12.143 -13.699 -12.592 1.00 94.38 97 ARG A N 1
ATOM 765 C CA . ARG A 1 97 ? -10.934 -14.271 -13.197 1.00 94.38 97 ARG A CA 1
ATOM 766 C C . ARG A 1 97 ? -9.680 -13.606 -12.613 1.00 94.38 97 ARG A C 1
ATOM 768 O O . ARG A 1 97 ? -9.705 -12.406 -12.327 1.00 94.38 97 ARG A O 1
ATOM 775 N N . PRO A 1 98 ? -8.559 -14.338 -12.487 1.00 95.19 98 PRO A N 1
ATOM 776 C CA . PRO A 1 98 ? -7.318 -13.754 -11.998 1.00 95.19 98 PRO A CA 1
ATOM 777 C C . PRO A 1 98 ? -6.827 -12.656 -12.952 1.00 95.19 98 PRO A C 1
ATOM 779 O O . PRO A 1 98 ? -6.705 -12.869 -14.161 1.00 95.19 98 PRO A O 1
ATOM 782 N N . THR A 1 99 ? -6.534 -11.478 -12.400 1.00 95.75 99 THR A N 1
ATOM 783 C CA . THR A 1 99 ? -5.823 -10.395 -13.096 1.00 95.75 99 THR A CA 1
ATOM 784 C C . THR A 1 99 ? -4.341 -10.739 -13.241 1.00 95.75 99 THR A C 1
ATOM 786 O O . THR A 1 99 ? -3.717 -10.404 -14.244 1.00 95.75 99 THR A O 1
ATOM 789 N N . TRP A 1 100 ? -3.778 -11.427 -12.246 1.00 95.38 100 TRP A N 1
ATOM 790 C CA . TRP A 1 100 ? -2.373 -11.805 -12.190 1.00 95.38 100 TRP A CA 1
ATOM 791 C C . TRP A 1 100 ? -2.222 -13.277 -11.821 1.00 95.38 100 TRP A C 1
ATOM 793 O O . TRP A 1 100 ? -2.946 -13.793 -10.972 1.00 95.38 100 TRP A O 1
ATOM 803 N N . ARG A 1 101 ? -1.288 -13.966 -12.482 1.00 89.69 101 ARG A N 1
ATOM 804 C CA . ARG A 1 101 ? -1.132 -15.423 -12.347 1.00 89.69 101 ARG A CA 1
ATOM 805 C C . ARG A 1 101 ? -0.155 -15.837 -11.249 1.00 89.69 101 ARG A C 1
ATOM 807 O O . ARG A 1 101 ? -0.329 -16.899 -10.672 1.00 89.69 101 ARG A O 1
ATOM 814 N N . ASP A 1 102 ? 0.862 -15.023 -10.974 1.00 90.94 102 ASP A N 1
ATOM 815 C CA . ASP A 1 102 ? 1.980 -15.397 -10.101 1.00 90.94 102 ASP A CA 1
ATOM 816 C C . ASP A 1 102 ? 2.274 -14.287 -9.087 1.00 90.94 102 ASP A C 1
ATOM 818 O O . ASP A 1 102 ? 3.088 -13.392 -9.329 1.00 90.94 102 ASP A O 1
ATOM 822 N N . ALA A 1 103 ? 1.591 -14.330 -7.942 1.00 88.19 103 ALA A N 1
ATOM 823 C CA . ALA A 1 103 ? 1.723 -13.318 -6.895 1.00 88.19 103 ALA A CA 1
ATOM 824 C C . ALA A 1 103 ? 3.169 -13.156 -6.383 1.00 88.19 103 ALA A C 1
ATOM 826 O O . ALA A 1 103 ? 3.535 -12.061 -5.958 1.00 88.19 103 ALA A O 1
ATOM 827 N N . GLY A 1 104 ? 4.012 -14.193 -6.485 1.00 89.56 104 GLY A N 1
ATOM 828 C CA . GLY A 1 104 ? 5.420 -14.127 -6.083 1.00 89.56 104 GLY A CA 1
ATOM 829 C C . GLY A 1 104 ? 6.218 -13.097 -6.887 1.00 89.56 104 GLY A C 1
ATOM 830 O O . GLY A 1 104 ? 7.104 -12.436 -6.348 1.00 89.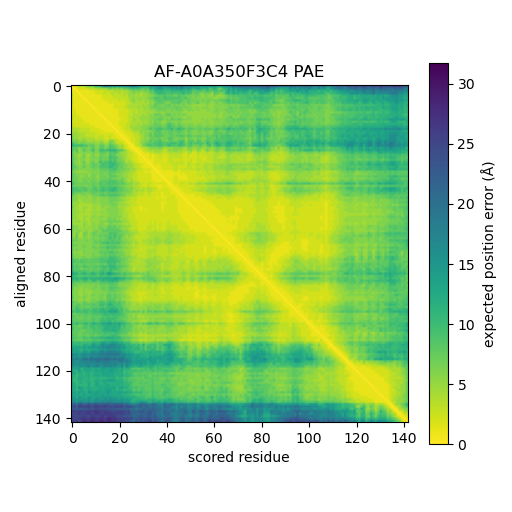56 104 GLY A O 1
ATOM 831 N N . ARG A 1 105 ? 5.841 -12.863 -8.150 1.00 91.50 105 ARG A N 1
ATOM 832 C CA . ARG A 1 105 ? 6.482 -11.862 -9.024 1.0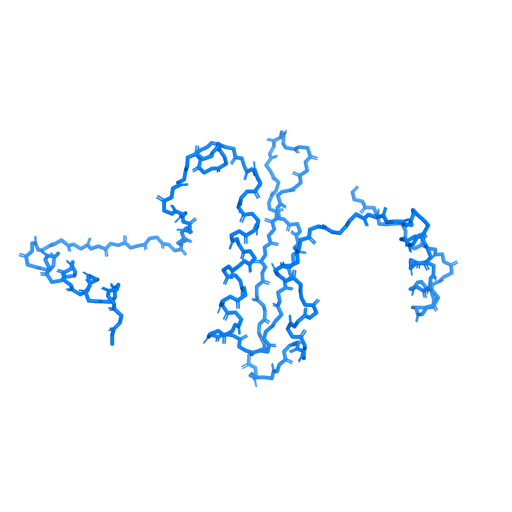0 91.50 105 ARG A CA 1
ATOM 833 C C . ARG A 1 105 ? 6.128 -10.415 -8.695 1.00 91.50 105 ARG A C 1
ATOM 835 O O . ARG A 1 105 ? 6.748 -9.514 -9.249 1.00 91.50 105 ARG A O 1
ATOM 842 N N . LEU A 1 106 ? 5.158 -10.176 -7.810 1.00 91.44 106 LEU A N 1
ATOM 843 C CA . LEU A 1 106 ? 4.835 -8.823 -7.345 1.00 91.44 106 LEU A CA 1
ATOM 844 C C . LEU A 1 106 ? 5.856 -8.302 -6.331 1.00 91.44 106 LEU A C 1
ATOM 846 O O . LEU A 1 106 ? 5.907 -7.097 -6.097 1.00 91.44 106 LEU A O 1
ATOM 850 N N . LEU A 1 107 ? 6.668 -9.195 -5.744 1.00 90.69 107 LEU A N 1
ATOM 851 C CA . LEU A 1 107 ? 7.814 -8.837 -4.906 1.00 90.69 107 LEU A CA 1
ATOM 852 C C . LEU A 1 107 ? 7.456 -7.873 -3.756 1.00 90.69 107 LEU A C 1
ATOM 854 O O . LEU A 1 107 ? 8.257 -7.025 -3.370 1.00 90.69 107 LEU A O 1
ATOM 858 N N . LEU A 1 108 ? 6.253 -8.007 -3.183 1.00 92.25 108 LEU A N 1
ATOM 859 C CA . LEU A 1 108 ? 5.778 -7.135 -2.100 1.00 92.25 108 LEU A CA 1
ATOM 860 C C . LEU A 1 108 ? 6.638 -7.254 -0.827 1.00 92.25 108 LEU A C 1
ATOM 862 O O . LEU A 1 108 ? 6.754 -6.293 -0.076 1.00 92.25 108 LEU A O 1
ATOM 866 N N . ASP A 1 109 ? 7.319 -8.383 -0.640 1.00 86.19 109 ASP A N 1
ATOM 867 C CA . ASP A 1 109 ? 8.255 -8.608 0.471 1.00 86.19 109 ASP A CA 1
ATOM 868 C C . ASP A 1 109 ? 9.724 -8.400 0.091 1.00 86.19 109 ASP A C 1
ATOM 870 O O . ASP A 1 109 ? 10.619 -8.617 0.911 1.00 86.19 109 ASP A O 1
ATOM 874 N N . ALA A 1 110 ? 10.003 -8.033 -1.163 1.00 83.19 110 ALA A N 1
ATOM 875 C CA . ALA A 1 110 ? 11.375 -7.921 -1.615 1.00 83.19 110 ALA A CA 1
ATOM 876 C C . ALA A 1 110 ? 12.061 -6.731 -0.947 1.00 83.19 110 ALA A C 1
ATOM 878 O O . ALA A 1 110 ? 11.573 -5.594 -0.951 1.00 83.19 110 ALA A O 1
ATOM 879 N N . LYS A 1 111 ? 13.249 -7.007 -0.412 1.00 81.56 111 LYS A N 1
ATOM 880 C CA . LYS A 1 111 ? 14.187 -5.961 -0.024 1.00 81.56 111 LYS A CA 1
ATOM 881 C C . LYS A 1 111 ? 14.720 -5.277 -1.287 1.00 81.56 111 LYS A C 1
ATOM 883 O O . LYS A 1 111 ? 14.819 -5.933 -2.327 1.00 81.56 111 LYS A O 1
ATOM 888 N N . PRO A 1 112 ? 15.065 -3.981 -1.217 1.00 76.06 112 PRO A N 1
ATOM 889 C CA . PRO A 1 112 ? 15.772 -3.318 -2.302 1.00 76.06 112 PRO A CA 1
ATOM 890 C C . PRO A 1 112 ? 17.003 -4.137 -2.694 1.00 76.06 112 PRO A C 1
ATOM 892 O O . PRO A 1 112 ? 17.813 -4.490 -1.838 1.00 76.06 112 PRO A O 1
ATOM 895 N N . VAL A 1 113 ? 17.116 -4.458 -3.980 1.00 78.25 113 VAL A N 1
ATOM 896 C CA . VAL A 1 113 ? 18.298 -5.120 -4.530 1.00 78.25 113 VAL A CA 1
ATOM 897 C C . VAL A 1 113 ? 19.176 -4.028 -5.140 1.00 78.25 113 VAL A C 1
ATOM 899 O O . VAL A 1 113 ? 18.661 -3.238 -5.936 1.00 78.25 113 VAL A O 1
ATOM 902 N N . PRO A 1 114 ? 20.463 -3.929 -4.765 1.00 79.12 114 PRO A N 1
ATOM 903 C CA . PRO A 1 114 ? 21.362 -2.957 -5.368 1.00 79.12 114 PRO A CA 1
ATOM 904 C C . PRO A 1 114 ? 21.494 -3.216 -6.871 1.00 79.12 114 PRO A C 1
ATOM 906 O O . PRO A 1 114 ? 21.521 -4.362 -7.322 1.00 79.12 114 PRO A O 1
ATOM 909 N N . VAL A 1 115 ? 21.583 -2.138 -7.650 1.00 78.56 115 VAL A N 1
ATOM 910 C CA . VAL A 1 115 ? 21.872 -2.238 -9.082 1.00 78.56 115 VAL A CA 1
ATOM 911 C C . VAL A 1 115 ? 23.327 -2.669 -9.225 1.00 78.56 115 VAL A C 1
ATOM 913 O O . VAL A 1 115 ? 24.237 -1.902 -8.930 1.00 78.56 115 VAL A O 1
ATOM 916 N N . THR A 1 116 ? 23.545 -3.913 -9.640 1.00 82.75 116 THR A N 1
ATOM 917 C CA . THR A 1 116 ? 24.887 -4.485 -9.834 1.00 82.75 116 THR A CA 1
ATOM 918 C C . THR A 1 116 ? 25.447 -4.226 -11.231 1.00 82.75 116 THR A C 1
ATOM 920 O O . THR A 1 116 ? 26.641 -4.385 -11.455 1.00 82.75 116 THR A O 1
ATOM 923 N N . ASP A 1 117 ? 24.593 -3.809 -12.165 1.00 88.06 117 ASP A N 1
ATOM 924 C CA . ASP A 1 117 ? 24.929 -3.547 -13.560 1.00 88.06 117 ASP A CA 1
ATOM 925 C C . ASP A 1 117 ? 24.200 -2.281 -14.025 1.00 88.06 117 ASP A C 1
ATOM 927 O O . ASP A 1 117 ? 22.990 -2.295 -14.268 1.00 88.06 117 ASP A O 1
ATOM 931 N N . GLY A 1 118 ? 24.942 -1.175 -14.128 1.00 86.44 118 GLY A N 1
ATOM 932 C CA . GLY A 1 118 ? 24.406 0.127 -14.535 1.00 86.44 118 GLY A CA 1
ATOM 933 C C . GLY A 1 118 ? 23.858 0.157 -15.966 1.00 86.44 118 GLY A C 1
ATOM 934 O O . GLY A 1 118 ? 23.004 0.985 -16.269 1.00 86.44 118 GLY A O 1
ATOM 935 N N . GLU A 1 119 ? 24.271 -0.779 -16.827 1.00 90.06 119 GLU A N 1
ATOM 936 C CA . GLU A 1 119 ? 23.799 -0.886 -18.214 1.00 90.06 119 GLU A CA 1
ATOM 937 C C . GLU A 1 119 ? 22.511 -1.713 -18.337 1.00 90.06 119 GLU A C 1
ATOM 939 O O . GLU A 1 119 ? 21.829 -1.668 -19.369 1.00 90.06 119 GLU A O 1
ATOM 944 N N . LEU A 1 120 ? 22.142 -2.477 -17.301 1.00 88.75 120 LEU A N 1
ATOM 945 C CA . LEU A 1 120 ? 20.965 -3.347 -17.323 1.00 88.75 120 LEU A CA 1
ATOM 946 C C . LEU A 1 120 ? 19.664 -2.597 -17.676 1.00 88.75 120 LEU A C 1
ATOM 948 O O . LEU A 1 120 ? 18.945 -3.095 -18.551 1.00 88.75 120 LEU A O 1
ATOM 952 N N . PRO A 1 121 ? 19.346 -1.421 -17.091 1.00 86.75 121 PRO A N 1
ATOM 953 C CA . PRO A 1 121 ? 18.142 -0.672 -17.453 1.00 86.75 121 PRO A CA 1
ATOM 954 C C . PRO A 1 121 ? 18.108 -0.300 -18.939 1.00 86.75 121 PRO A C 1
ATOM 956 O O . PRO A 1 121 ? 17.087 -0.485 -19.603 1.00 86.75 121 PRO A O 1
ATOM 959 N N . LEU A 1 122 ? 19.236 0.150 -19.495 1.00 87.56 122 LEU A N 1
ATOM 960 C CA . LEU A 1 122 ? 19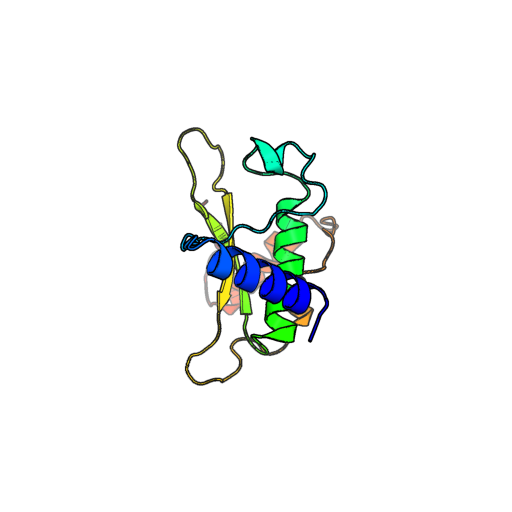.317 0.566 -20.893 1.00 87.56 122 LEU A CA 1
ATOM 961 C C . LEU A 1 122 ? 19.193 -0.626 -21.851 1.00 87.56 122 LEU A C 1
ATOM 963 O O . LEU A 1 122 ? 18.477 -0.547 -22.853 1.00 87.56 122 LEU A O 1
ATOM 967 N N . ARG A 1 123 ? 19.828 -1.763 -21.534 1.00 90.44 123 ARG A N 1
ATOM 968 C CA . ARG A 1 123 ? 19.647 -3.009 -22.299 1.00 90.44 123 ARG A CA 1
ATOM 969 C C . ARG A 1 123 ? 18.203 -3.499 -22.259 1.00 90.44 123 ARG A C 1
ATOM 971 O O . ARG A 1 123 ? 17.692 -3.939 -23.291 1.00 90.44 123 ARG A O 1
ATOM 978 N N . PHE A 1 124 ? 17.549 -3.420 -21.099 1.00 90.25 124 PHE A N 1
ATOM 979 C CA . PHE A 1 124 ? 16.136 -3.762 -20.967 1.00 90.25 124 PHE A CA 1
ATOM 980 C C . PHE A 1 124 ? 15.276 -2.874 -21.871 1.00 90.25 124 PHE A C 1
ATOM 982 O O . PHE A 1 124 ? 14.536 -3.409 -22.693 1.00 90.25 124 PHE A O 1
ATOM 989 N N . LEU A 1 125 ? 15.424 -1.547 -21.790 1.00 91.12 125 LEU A N 1
ATOM 990 C CA . LEU A 1 125 ? 14.635 -0.603 -22.589 1.00 91.12 125 LEU A CA 1
ATOM 991 C C . LEU A 1 125 ? 14.844 -0.798 -24.097 1.00 91.12 125 LEU A C 1
ATOM 993 O O . LEU A 1 125 ? 13.869 -0.828 -24.843 1.00 91.12 125 LEU A O 1
ATOM 997 N N . ARG A 1 126 ? 16.087 -1.017 -24.551 1.00 90.88 126 ARG A N 1
ATOM 998 C CA . ARG A 1 126 ? 16.393 -1.336 -25.961 1.00 90.88 126 ARG A CA 1
ATOM 999 C C . ARG A 1 126 ? 15.694 -2.611 -26.429 1.00 90.88 126 ARG A C 1
ATOM 1001 O O . ARG A 1 126 ? 15.090 -2.636 -27.500 1.00 90.88 126 ARG A O 1
ATOM 1008 N N . ARG A 1 127 ? 15.764 -3.682 -25.632 1.00 92.88 127 ARG A N 1
ATOM 1009 C CA . ARG A 1 127 ? 15.111 -4.955 -25.966 1.00 92.88 127 ARG A CA 1
ATOM 1010 C C . ARG A 1 127 ? 13.592 -4.822 -25.950 1.00 92.88 127 ARG A C 1
ATOM 1012 O O . ARG A 1 127 ? 12.933 -5.384 -26.818 1.00 92.88 127 ARG A O 1
ATOM 1019 N N . PHE A 1 128 ? 13.053 -4.086 -24.986 1.00 92.44 128 PHE A N 1
ATOM 1020 C CA . PHE A 1 128 ? 11.625 -3.831 -24.865 1.00 92.44 128 PHE A CA 1
ATOM 1021 C C . PHE A 1 128 ? 11.097 -3.022 -26.056 1.00 92.44 128 PHE A C 1
ATOM 1023 O O . PHE A 1 128 ? 10.130 -3.446 -26.678 1.00 92.44 128 PHE A O 1
ATOM 1030 N N . ALA A 1 129 ? 11.789 -1.949 -26.456 1.00 92.69 129 ALA A N 1
ATOM 1031 C CA . ALA A 1 129 ? 11.470 -1.169 -27.654 1.00 92.69 129 ALA A CA 1
ATOM 1032 C C . ALA A 1 129 ? 11.424 -2.044 -28.914 1.00 92.69 129 ALA A C 1
ATOM 1034 O O . ALA A 1 129 ? 10.429 -2.038 -29.635 1.00 92.69 129 ALA A O 1
ATOM 1035 N N . LYS A 1 130 ? 12.445 -2.890 -29.116 1.00 92.44 130 LYS A N 1
ATOM 1036 C CA . LYS A 1 130 ? 12.491 -3.837 -30.238 1.00 92.44 130 LYS A CA 1
ATOM 1037 C C . LYS A 1 130 ? 11.307 -4.811 -30.237 1.00 92.44 130 LYS A C 1
ATOM 1039 O O . LYS A 1 130 ? 10.759 -5.097 -31.294 1.00 92.44 130 LYS A O 1
ATOM 1044 N N . LEU A 1 131 ? 10.910 -5.325 -29.069 1.00 94.44 131 LEU A N 1
ATOM 1045 C CA . LEU A 1 131 ? 9.754 -6.224 -28.942 1.00 94.44 131 LEU A CA 1
ATOM 1046 C C . LEU A 1 131 ? 8.420 -5.521 -29.224 1.00 94.44 131 LEU A C 1
ATOM 1048 O O . LEU A 1 131 ? 7.480 -6.173 -29.665 1.00 94.44 131 LEU A O 1
ATOM 1052 N N . LEU A 1 132 ? 8.346 -4.213 -28.978 1.00 93.56 132 LEU A N 1
ATOM 1053 C CA . LEU A 1 132 ? 7.187 -3.382 -29.297 1.00 93.56 132 LEU A CA 1
ATOM 1054 C C . LEU A 1 132 ? 7.194 -2.847 -30.739 1.00 93.56 132 LEU A C 1
ATOM 1056 O O . LEU A 1 132 ? 6.236 -2.189 -31.131 1.00 93.56 132 LEU A O 1
ATOM 1060 N N . GLY A 1 133 ? 8.246 -3.114 -31.523 1.00 94.06 133 GLY A N 1
ATOM 1061 C CA . GLY A 1 133 ? 8.391 -2.582 -32.882 1.00 94.06 133 GLY A CA 1
ATOM 1062 C C . GLY A 1 133 ? 8.682 -1.079 -32.928 1.00 94.06 133 GLY A C 1
ATOM 1063 O O . GLY A 1 133 ? 8.288 -0.418 -33.880 1.00 94.06 133 GLY A O 1
ATOM 1064 N N . LEU A 1 134 ? 9.325 -0.532 -31.893 1.00 90.75 134 LEU A N 1
ATOM 1065 C CA . LEU A 1 134 ? 9.708 0.878 -31.822 1.00 90.75 134 LEU A CA 1
ATOM 1066 C C . LEU A 1 134 ? 11.145 1.077 -32.323 1.00 90.75 134 LEU A C 1
ATOM 1068 O O . LEU A 1 134 ? 12.054 0.350 -31.915 1.00 90.75 134 LEU A O 1
ATOM 1072 N N . ASP A 1 135 ? 11.351 2.112 -33.138 1.00 81.94 135 ASP A N 1
ATOM 1073 C CA . ASP A 1 135 ? 12.653 2.438 -33.743 1.00 81.94 135 ASP A CA 1
ATOM 1074 C C . ASP A 1 135 ? 13.625 3.133 -32.777 1.00 81.94 135 ASP A C 1
ATOM 1076 O O . ASP A 1 135 ? 14.831 3.187 -33.017 1.00 81.94 135 ASP A O 1
ATOM 1080 N N . ALA A 1 136 ? 13.110 3.659 -31.664 1.00 79.12 136 ALA A N 1
ATOM 1081 C CA . ALA A 1 136 ? 13.884 4.375 -30.660 1.00 79.12 136 ALA A CA 1
ATOM 1082 C C . ALA A 1 136 ? 13.637 3.819 -29.255 1.00 79.12 136 ALA A C 1
ATOM 1084 O O . ALA A 1 136 ? 12.568 3.296 -28.935 1.00 79.12 136 ALA A O 1
ATOM 1085 N N . VAL A 1 137 ? 14.645 3.961 -28.391 1.00 77.19 137 VAL A N 1
ATOM 1086 C CA . VAL A 1 137 ? 14.522 3.627 -26.970 1.00 77.19 137 VAL A CA 1
ATOM 1087 C C . VAL A 1 137 ? 13.594 4.65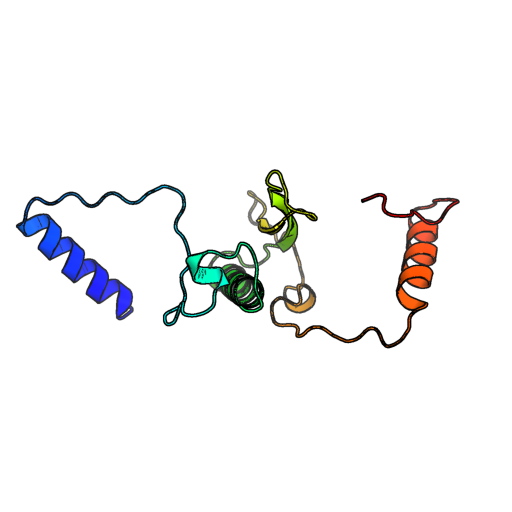6 -26.322 1.00 77.19 137 VAL A C 1
ATOM 1089 O O . VAL A 1 137 ? 13.933 5.841 -26.346 1.00 77.19 137 VAL A O 1
ATOM 1092 N N . PRO A 1 138 ? 12.454 4.256 -25.732 1.00 68.31 138 PRO A N 1
ATOM 1093 C CA . PRO A 1 138 ? 11.612 5.200 -25.021 1.00 68.31 138 PRO A CA 1
ATOM 1094 C C . PRO A 1 138 ? 12.391 5.719 -23.813 1.00 68.31 138 PRO A C 1
ATOM 1096 O O . PRO A 1 138 ? 12.779 4.945 -22.936 1.00 68.31 138 PRO A O 1
ATOM 1099 N N . ILE A 1 139 ? 12.638 7.027 -23.783 1.00 67.81 139 ILE A N 1
ATOM 1100 C CA . ILE A 1 139 ? 13.107 7.720 -22.586 1.00 67.81 139 ILE A CA 1
ATOM 1101 C C . ILE A 1 139 ? 11.843 8.094 -21.813 1.00 67.81 139 ILE A C 1
ATOM 1103 O O . ILE A 1 139 ? 11.036 8.863 -22.339 1.00 67.81 139 ILE A O 1
ATOM 1107 N N . PRO A 1 140 ? 11.615 7.540 -20.610 1.00 59.81 140 PRO A N 1
ATOM 1108 C CA . PRO A 1 140 ? 10.504 7.977 -19.785 1.00 59.81 140 PRO A CA 1
ATOM 1109 C C . PRO A 1 140 ? 10.711 9.457 -19.464 1.00 59.81 140 PRO A C 1
ATOM 1111 O O . PRO A 1 140 ? 11.690 9.818 -18.812 1.00 59.81 140 PRO A O 1
ATOM 1114 N N . VAL A 1 141 ? 9.823 10.310 -19.963 1.00 51.59 141 VAL A N 1
ATOM 1115 C CA . VAL A 1 141 ? 9.762 11.708 -19.542 1.00 51.59 141 VAL A CA 1
ATOM 1116 C C . VAL A 1 141 ? 8.966 11.704 -18.239 1.00 51.59 141 VAL A C 1
ATOM 1118 O O . VAL A 1 141 ? 7.809 11.280 -18.239 1.00 51.59 141 VAL A O 1
ATOM 1121 N N . PHE A 1 142 ? 9.615 12.067 -17.136 1.00 49.84 142 PHE A N 1
ATOM 1122 C CA . PHE A 1 142 ? 8.973 12.303 -15.843 1.00 49.84 142 PHE A CA 1
ATOM 1123 C C . PHE A 1 142 ? 8.898 13.802 -15.592 1.00 49.84 142 PHE A C 1
ATOM 1125 O O . PHE A 1 142 ? 9.897 14.485 -15.917 1.00 49.84 142 PHE A O 1
#

Sequence (142 aa):
MSLIEQIGKNIDARLDALGVVLTQGGEPTYVPLQPDAPEWNNEALGPEKLPFARRLAREFLRSWFPGAVAIRSQGKQYPGEALPRWALSLYRRRDGRPTWRDAGRLLLDAKPVPVTDGELPLRFLRRFAKLLGLDAVPIPVF

Nearest PDB structures (foldseek):
  4ro1-assembly1_A  TM=2.678E-01  e=7.380E+00  Schizosaccharomyces pombe 972h-
  6xaf-assembly1_A  TM=2.715E-01  e=7.878E+00  Homo sapiens

Foldseek 3Di:
DDPVVVVVVVVVVVCVVVVHDDDDDPDDDDDDPCNPDCCSPPDVDDDVPLLVVLVVVVCCCVPPNPLWDWDKDFDDDDPPDPGGDIDIDTDDDPVRHRPHDDVVVNCSVPDDDDDPDPCVVVVVQVVVCVVVVHPDRDDDDD

Radius of gyration: 21.15 Å; Cα contacts (8 Å, |Δi|>4): 111; chains: 1; bounding box: 52×38×60 Å

Solvent-accessible surface area (backbone atoms only — not comparable to full-atom values): 9172 Å² total; per-residue (Å²): 133,56,72,67,58,54,52,47,54,53,51,52,55,52,31,57,77,68,74,50,85,88,81,80,74,96,75,83,76,92,74,65,98,76,58,78,54,58,40,68,75,77,37,94,69,59,88,55,63,61,58,52,51,29,50,51,50,48,52,41,36,70,76,79,34,72,32,37,36,78,46,80,44,78,34,72,64,58,94,91,54,95,62,58,42,74,35,80,46,80,47,67,49,93,84,72,52,62,65,34,91,59,73,77,80,66,46,53,84,59,72,91,73,80,84,88,53,90,59,50,65,57,54,48,40,46,52,50,21,56,75,71,72,42,95,55,64,78,73,87,86,128